Protein AF-A0A965LB65-F1 (afdb_monomer_lite)

Sequence (176 aa):
MSLENLSFEARDELAALAQQLAEHPETRKQFLKMTKQLKPELTIPELDIEEYTNKAVSSAEKRVQELESRLRERDAVEELERRRMSLMKKGLIQDESDIQNVEKLMLERGITNHETAAEYHQWMKQAAVPTSSSYNPSPMNKFDLSNYWKNPQTAARNEAFKALNDLRKPTKPIGL

Secondary structure (DSSP, 8-state):
--GGGS-HHHHHHHHHHHHHHHHSHHHHHHHHHHHHHH-TTS--HHHHHHHHHHHHHHHHHHHHHHHHHHHHHHHHHHHHHHHHHHHHHTTS-SSHHHHHHHHHHHHHHT---HHHHHHHHHHHHHHHS---------GGGGS-THHHHH-HHHHHHHHHHHHHHHHHS-------

Structure (mmCIF, N/CA/C/O backbone):
data_AF-A0A965LB65-F1
#
_entry.id   AF-A0A965LB65-F1
#
loop_
_atom_site.group_PDB
_atom_site.id
_atom_site.type_symbol
_atom_site.label_atom_id
_atom_site.label_alt_id
_atom_site.label_comp_id
_atom_site.label_asym_id
_atom_site.label_entity_id
_atom_site.label_seq_id
_atom_site.pdbx_PDB_ins_code
_atom_site.Cartn_x
_atom_site.Cartn_y
_atom_site.Cartn_z
_atom_site.occupancy
_atom_site.B_iso_or_equiv
_atom_site.auth_seq_id
_atom_site.auth_comp_id
_atom_site.auth_asym_id
_atom_site.auth_atom_id
_atom_site.pdbx_PDB_model_num
ATOM 1 N N . MET A 1 1 ? -44.557 -8.775 29.495 1.00 51.25 1 MET A N 1
ATOM 2 C CA . MET A 1 1 ? -44.616 -10.089 30.165 1.00 51.25 1 MET A CA 1
ATOM 3 C C . MET A 1 1 ? -44.619 -9.823 31.654 1.00 51.25 1 MET A C 1
ATOM 5 O O . MET A 1 1 ? -43.598 -9.405 32.185 1.00 51.25 1 MET A O 1
ATOM 9 N N . SER A 1 2 ? -45.782 -9.920 32.287 1.00 50.75 2 SER A N 1
ATOM 10 C CA . SER A 1 2 ? -45.924 -9.685 33.723 1.00 50.75 2 SER A CA 1
ATOM 11 C C . SER A 1 2 ? -45.235 -10.817 34.483 1.00 50.75 2 SER A C 1
ATOM 13 O O . SER A 1 2 ? -45.388 -11.980 34.117 1.00 50.75 2 SER A O 1
ATOM 15 N N . LEU A 1 3 ? -44.501 -10.499 35.550 1.00 63.19 3 LEU A N 1
ATOM 16 C CA . LEU A 1 3 ? -43.888 -11.505 36.432 1.00 63.19 3 LEU A CA 1
ATOM 17 C C . LEU A 1 3 ? -44.937 -12.318 37.217 1.00 63.19 3 LEU A C 1
ATOM 19 O O . LEU A 1 3 ? -44.577 -13.223 37.958 1.00 63.19 3 LEU A O 1
ATOM 23 N N . GLU A 1 4 ? -46.225 -12.016 37.036 1.00 67.50 4 GLU A N 1
ATOM 24 C CA . GLU A 1 4 ? -47.384 -12.516 37.785 1.00 67.50 4 GLU A CA 1
ATOM 25 C C . GLU A 1 4 ? -47.499 -14.045 37.858 1.00 67.50 4 GLU A C 1
ATOM 27 O O . GLU A 1 4 ? -47.973 -14.555 38.868 1.00 67.50 4 GLU A O 1
ATOM 32 N N . ASN A 1 5 ? -46.976 -14.773 36.867 1.00 71.25 5 ASN A N 1
ATOM 33 C CA . ASN A 1 5 ? -47.013 -16.240 36.829 1.00 71.25 5 ASN A CA 1
ATOM 34 C C . ASN A 1 5 ? -45.846 -16.933 37.567 1.00 71.25 5 ASN A C 1
ATOM 36 O O . ASN A 1 5 ? -45.837 -18.159 37.649 1.00 71.25 5 ASN A O 1
ATOM 40 N N . LEU A 1 6 ? -44.857 -16.189 38.084 1.00 68.56 6 LEU A N 1
ATOM 41 C CA . LEU A 1 6 ? -43.778 -16.739 38.918 1.00 68.56 6 LEU A CA 1
ATOM 42 C C . LEU A 1 6 ? -44.099 -16.597 40.410 1.00 68.56 6 LEU A C 1
ATOM 44 O O . LEU A 1 6 ? -44.662 -15.574 40.821 1.00 68.56 6 LEU A O 1
ATOM 48 N N . SER A 1 7 ? -43.683 -17.591 41.210 1.00 81.56 7 SER A N 1
ATOM 49 C CA . SER A 1 7 ? -43.711 -17.519 42.676 1.00 81.56 7 SER A CA 1
ATOM 50 C C . SER A 1 7 ? -42.893 -16.322 43.168 1.00 81.56 7 SER A C 1
ATOM 52 O O . SER A 1 7 ? -41.931 -15.910 42.519 1.00 81.56 7 SER A O 1
ATOM 54 N N . PHE A 1 8 ? -43.281 -15.746 44.308 1.00 79.00 8 PHE A N 1
ATOM 55 C CA . PHE A 1 8 ? -42.577 -14.597 44.890 1.00 79.00 8 PHE A CA 1
ATOM 56 C C . PHE A 1 8 ? -41.090 -14.900 45.126 1.00 79.00 8 PHE A C 1
ATOM 58 O O . PHE A 1 8 ? -40.242 -14.114 44.727 1.00 79.00 8 PHE A O 1
ATOM 65 N N . GLU A 1 9 ? -40.786 -16.101 45.617 1.00 80.69 9 GLU A N 1
ATOM 66 C CA . GLU A 1 9 ? -39.419 -16.592 45.816 1.00 80.69 9 GLU A CA 1
ATOM 67 C C . GLU A 1 9 ? -38.607 -16.631 44.509 1.00 80.69 9 GLU A C 1
ATOM 69 O O . GLU A 1 9 ? -37.489 -16.135 44.456 1.00 80.69 9 GLU A O 1
ATOM 74 N N . ALA A 1 10 ? -39.190 -17.107 43.401 1.00 81.44 10 ALA A N 1
ATOM 75 C CA . ALA A 1 10 ? -38.496 -17.133 42.112 1.00 81.44 10 ALA A CA 1
ATOM 76 C C . ALA A 1 10 ? -38.255 -15.730 41.526 1.00 81.44 10 ALA A C 1
ATOM 78 O O . ALA A 1 10 ? -37.316 -15.537 40.754 1.00 81.44 10 ALA A O 1
ATOM 79 N N . ARG A 1 11 ? -39.092 -14.740 41.867 1.00 82.50 11 ARG A N 1
ATOM 80 C CA . ARG A 1 11 ? -38.853 -13.340 41.475 1.00 82.50 11 ARG A CA 1
ATOM 81 C C . ARG A 1 11 ? -37.706 -12.733 42.266 1.00 82.50 11 ARG A C 1
ATOM 83 O O . ARG A 1 11 ? -36.893 -12.034 41.666 1.00 82.50 11 ARG A O 1
ATOM 90 N N . ASP A 1 12 ? -37.644 -13.012 43.563 1.00 84.75 12 ASP A N 1
ATOM 91 C CA . ASP A 1 12 ? -36.598 -12.497 44.443 1.00 84.75 12 ASP A CA 1
ATOM 92 C C . ASP A 1 12 ? -35.232 -13.101 44.089 1.00 84.75 12 ASP A C 1
ATOM 94 O O . ASP A 1 12 ? -34.255 -12.366 43.970 1.00 84.75 12 ASP A O 1
ATOM 98 N N . GLU A 1 13 ? -35.174 -14.399 43.775 1.00 85.44 13 GLU A N 1
ATOM 99 C CA . GLU A 1 13 ? -33.952 -15.058 43.285 1.00 85.44 13 GLU A CA 1
ATOM 100 C C . GLU A 1 13 ? -33.480 -14.491 41.935 1.00 85.44 13 GLU A C 1
ATOM 102 O O . GLU A 1 13 ? -32.291 -14.236 41.729 1.00 85.44 13 GLU A O 1
ATOM 107 N N . LEU A 1 14 ? -34.404 -14.219 41.005 1.00 84.06 14 LEU A N 1
ATOM 108 C CA . LEU A 1 14 ? -34.060 -13.576 39.732 1.00 84.06 14 LEU A CA 1
ATOM 109 C C . LEU A 1 14 ? -33.584 -12.132 39.919 1.00 84.06 14 LEU A C 1
ATOM 111 O O . LEU A 1 14 ? -32.677 -11.691 39.209 1.00 84.06 14 LEU A O 1
ATOM 115 N N . ALA A 1 15 ? -34.177 -11.394 40.859 1.00 86.25 15 ALA A N 1
ATOM 116 C CA . ALA A 1 15 ? -33.744 -10.044 41.198 1.00 86.25 15 ALA A CA 1
ATOM 117 C C . ALA A 1 15 ? -32.346 -10.052 41.836 1.00 86.25 15 ALA A C 1
ATOM 119 O O . ALA A 1 15 ? -31.492 -9.260 41.434 1.00 86.25 15 ALA A O 1
ATOM 120 N N . ALA A 1 16 ? -32.087 -10.989 42.751 1.00 89.25 16 ALA A N 1
ATOM 121 C CA . ALA A 1 16 ? -30.783 -11.179 43.377 1.00 89.25 16 ALA A CA 1
ATOM 122 C C . ALA A 1 16 ? -29.705 -11.542 42.343 1.00 89.25 16 ALA A C 1
ATOM 124 O O . ALA A 1 16 ? -28.632 -10.938 42.332 1.00 89.25 16 ALA A O 1
ATOM 125 N N . LEU A 1 17 ? -30.005 -12.455 41.413 1.00 87.81 17 LEU A N 1
ATOM 126 C CA . LEU A 1 17 ? -29.096 -12.806 40.321 1.00 87.81 17 LEU A CA 1
ATOM 127 C C . LEU A 1 17 ? -28.820 -11.611 39.399 1.00 87.81 17 LEU A C 1
ATOM 129 O O . LEU A 1 17 ? -27.672 -11.361 39.038 1.00 87.81 17 LEU A O 1
ATOM 133 N N . ALA A 1 18 ? -29.852 -10.852 39.020 1.00 87.25 18 ALA A N 1
ATOM 134 C CA . ALA A 1 18 ? -29.687 -9.663 38.186 1.00 87.25 18 ALA A CA 1
ATOM 135 C C . ALA A 1 18 ? -28.819 -8.597 38.874 1.00 87.25 18 ALA A C 1
ATOM 137 O O . ALA A 1 18 ? -27.991 -7.964 38.217 1.00 87.25 18 ALA A O 1
ATOM 138 N N . GLN A 1 19 ? -28.964 -8.435 40.191 1.00 87.75 19 GLN A N 1
ATOM 139 C CA . GLN A 1 19 ? -28.119 -7.548 40.983 1.00 87.75 19 GLN A CA 1
ATOM 140 C C . GLN A 1 19 ? -26.664 -8.037 41.017 1.00 87.75 19 GLN A C 1
ATOM 142 O O . GLN A 1 19 ? -25.758 -7.262 40.715 1.00 87.75 19 GLN A O 1
ATOM 147 N N . GLN A 1 20 ? -26.431 -9.329 41.266 1.00 88.50 20 GLN A N 1
ATOM 148 C CA . GLN A 1 20 ? -25.086 -9.918 41.228 1.00 88.50 20 GLN A CA 1
ATOM 149 C C . GLN A 1 20 ? -24.422 -9.763 39.851 1.00 88.50 20 GLN A C 1
ATOM 151 O O . GLN A 1 20 ? -23.243 -9.426 39.765 1.00 88.50 20 GLN A O 1
ATOM 156 N N . LEU A 1 21 ? -25.175 -9.949 38.762 1.00 88.50 21 LEU A N 1
ATOM 157 C CA . LEU A 1 21 ? -24.678 -9.755 37.396 1.00 88.50 21 LEU A CA 1
ATOM 158 C C . LEU A 1 21 ? -24.354 -8.289 37.078 1.00 88.50 21 LEU A C 1
ATOM 160 O O . LEU A 1 21 ? -23.459 -8.028 36.277 1.00 88.50 21 LEU A O 1
ATOM 164 N N . ALA A 1 22 ? -25.065 -7.337 37.682 1.00 86.88 22 ALA A N 1
ATOM 165 C CA . ALA A 1 22 ? -24.804 -5.911 37.511 1.00 86.88 22 ALA A CA 1
ATOM 166 C C . ALA A 1 22 ? -23.611 -5.417 38.352 1.00 86.88 22 ALA A C 1
ATOM 168 O O . ALA A 1 22 ? -22.908 -4.494 37.936 1.00 86.88 22 ALA A O 1
ATOM 169 N N . GLU A 1 23 ? -23.378 -6.015 39.520 1.00 88.12 23 GLU A N 1
ATOM 170 C CA . GLU A 1 23 ? -22.304 -5.633 40.445 1.00 88.12 23 GLU A CA 1
ATOM 171 C C . GLU A 1 23 ? -20.964 -6.305 40.112 1.00 88.12 23 GLU A C 1
ATOM 173 O O . GLU A 1 23 ? -19.906 -5.720 40.352 1.00 88.12 23 GLU A O 1
ATOM 178 N N . HIS A 1 24 ? -20.983 -7.501 39.517 1.00 91.00 24 HIS A N 1
ATOM 179 C CA . HIS A 1 24 ? -19.762 -8.236 39.208 1.00 91.00 24 HIS A CA 1
ATOM 180 C C . HIS A 1 24 ? -19.033 -7.644 37.978 1.00 91.00 24 HIS A C 1
ATOM 182 O O . HIS A 1 24 ? -19.630 -7.497 36.908 1.00 91.00 24 HIS A O 1
ATOM 188 N N . PRO A 1 25 ? -17.728 -7.323 38.074 1.00 84.81 25 PRO A N 1
ATOM 189 C CA . PRO A 1 25 ? -17.009 -6.553 37.051 1.00 84.81 25 PRO A CA 1
ATOM 190 C C . PRO A 1 25 ? -16.917 -7.252 35.686 1.00 84.81 25 PRO A C 1
ATOM 192 O O . PRO A 1 25 ? -16.930 -6.588 34.651 1.00 84.81 25 PRO A O 1
ATOM 195 N N . GLU A 1 26 ? -16.857 -8.583 35.665 1.00 89.25 26 GLU A N 1
ATOM 196 C CA . GLU A 1 26 ? -16.727 -9.362 34.424 1.00 89.25 26 GLU A CA 1
ATOM 197 C C . GLU A 1 26 ? -18.036 -9.455 33.628 1.00 89.25 26 GLU A C 1
ATOM 199 O O . GLU A 1 26 ? -18.030 -9.453 32.396 1.00 89.25 26 GLU A O 1
ATOM 204 N N . THR A 1 27 ? -19.175 -9.517 34.320 1.00 89.25 27 THR A N 1
ATOM 205 C CA . THR A 1 27 ? -20.492 -9.749 33.711 1.00 89.25 27 THR A CA 1
ATOM 206 C C . THR A 1 27 ? -21.282 -8.459 33.528 1.00 89.25 27 THR A C 1
ATOM 208 O O . THR A 1 27 ? -22.079 -8.380 32.590 1.00 89.25 27 THR A O 1
ATOM 211 N N . ARG A 1 28 ? -21.000 -7.409 34.316 1.00 87.81 28 ARG A N 1
ATOM 212 C CA . ARG A 1 28 ? -21.658 -6.093 34.244 1.00 87.81 28 ARG A CA 1
ATOM 213 C C . ARG A 1 28 ? -21.723 -5.546 32.826 1.00 87.81 28 ARG A C 1
ATOM 215 O O . ARG A 1 28 ? -22.788 -5.151 32.364 1.00 87.81 28 ARG A O 1
ATOM 222 N N . LYS A 1 29 ? -20.605 -5.552 32.097 1.00 87.81 29 LYS A N 1
ATOM 223 C CA . LYS A 1 29 ? -20.547 -5.005 30.733 1.00 87.81 29 LYS A CA 1
ATOM 224 C C . LYS A 1 29 ? -21.434 -5.776 29.754 1.00 87.81 29 LYS A C 1
ATOM 226 O O . LYS A 1 29 ? -22.090 -5.171 28.910 1.00 87.81 29 LYS A O 1
ATOM 231 N N . GLN A 1 30 ? -21.463 -7.104 29.853 1.00 87.19 30 GLN A N 1
ATOM 232 C CA . GLN A 1 30 ? -22.333 -7.934 29.016 1.00 87.19 30 GLN A CA 1
ATOM 233 C C . GLN A 1 30 ? -23.803 -7.765 29.404 1.00 87.19 30 GLN A C 1
ATOM 235 O O . GLN A 1 30 ? -24.647 -7.624 28.522 1.00 87.19 30 GLN A O 1
ATOM 240 N N . PHE A 1 31 ? -24.095 -7.691 30.702 1.00 89.00 31 PHE A N 1
ATOM 241 C CA . PHE A 1 31 ? -25.432 -7.420 31.213 1.00 89.00 31 PHE A CA 1
ATOM 242 C C . PHE A 1 31 ? -25.957 -6.069 30.710 1.00 89.00 31 PHE A C 1
ATOM 244 O O . PHE A 1 31 ? -27.032 -6.018 30.121 1.00 89.00 31 PHE A O 1
ATOM 251 N N . LEU A 1 32 ? -25.163 -4.997 30.819 1.00 87.19 32 LEU A N 1
ATOM 252 C CA . LEU A 1 32 ? -25.509 -3.668 30.300 1.00 87.19 32 LEU A CA 1
ATOM 253 C C . LEU A 1 32 ? -25.723 -3.666 28.774 1.00 87.19 32 LEU A C 1
ATOM 255 O O . LEU A 1 32 ? -26.600 -2.970 28.267 1.00 87.19 32 LEU A O 1
ATOM 259 N N . LYS A 1 33 ? -24.967 -4.473 28.017 1.00 87.69 33 LYS A N 1
ATOM 260 C CA . LYS A 1 33 ? -25.197 -4.626 26.570 1.00 87.69 33 LYS A CA 1
ATOM 261 C C . LYS A 1 33 ? -26.535 -5.300 26.282 1.00 87.69 33 LYS A C 1
ATOM 263 O O . LYS A 1 33 ? -27.279 -4.836 25.421 1.00 87.69 33 LYS A O 1
ATOM 268 N N . MET A 1 34 ? -26.858 -6.367 27.009 1.00 87.69 34 MET A N 1
ATOM 269 C CA . MET A 1 34 ? -28.139 -7.064 26.865 1.00 87.69 34 MET A CA 1
ATOM 270 C C . MET A 1 34 ? -29.318 -6.173 27.279 1.00 87.69 34 MET A C 1
ATOM 272 O O . MET A 1 34 ? -30.353 -6.176 26.610 1.00 87.69 34 MET A O 1
ATOM 276 N N . THR A 1 35 ? -29.171 -5.355 28.327 1.00 86.94 35 THR A N 1
ATOM 277 C CA . THR A 1 35 ? -30.223 -4.406 28.723 1.00 86.94 35 THR A CA 1
ATOM 278 C C . THR A 1 35 ? -30.425 -3.311 27.678 1.00 86.94 35 THR A C 1
ATOM 280 O O . THR A 1 35 ? -31.574 -3.001 27.369 1.00 86.94 35 THR A O 1
ATOM 283 N N . LYS A 1 36 ? -29.354 -2.788 27.064 1.00 86.31 36 LYS A N 1
ATOM 284 C CA . LYS A 1 36 ? -29.427 -1.834 25.942 1.00 86.31 36 LYS A CA 1
ATOM 285 C C . LYS A 1 36 ? -30.087 -2.435 24.697 1.00 86.31 36 LYS A C 1
ATOM 287 O O . LYS A 1 36 ? -30.876 -1.760 24.048 1.00 86.31 36 LYS A O 1
ATOM 292 N N . GLN A 1 37 ? -29.826 -3.706 24.382 1.00 86.69 37 GLN A N 1
ATOM 293 C CA . GLN A 1 37 ? -30.493 -4.413 23.277 1.00 86.69 37 GLN A CA 1
ATOM 294 C C . GLN A 1 37 ? -32.008 -4.539 23.496 1.00 86.69 37 GLN A C 1
ATOM 296 O O . GLN A 1 37 ? -32.782 -4.365 22.558 1.00 86.69 37 GLN A O 1
ATOM 301 N N . LEU A 1 38 ? -32.434 -4.823 24.732 1.00 86.19 38 LEU A N 1
ATOM 302 C CA . LEU A 1 38 ? -33.852 -4.929 25.095 1.00 86.19 38 LEU A CA 1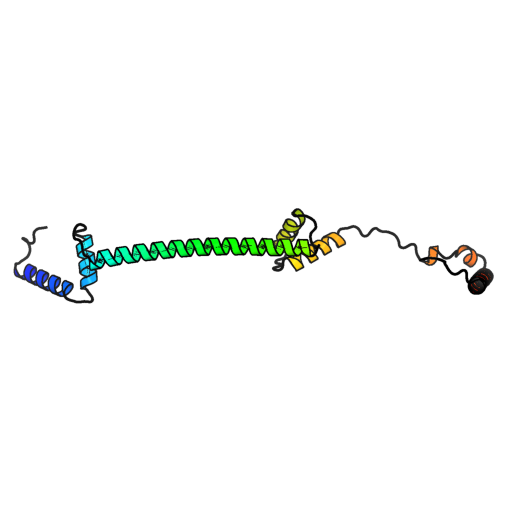
ATOM 303 C C . LEU A 1 38 ? -34.535 -3.561 25.250 1.00 86.19 38 LEU A C 1
ATOM 305 O O . LEU A 1 38 ? -35.735 -3.442 25.003 1.00 86.19 38 LEU A O 1
ATOM 309 N N . LYS A 1 39 ? -33.793 -2.535 25.680 1.00 84.50 39 LYS A N 1
ATOM 310 C CA . LYS A 1 39 ? -34.266 -1.156 25.860 1.00 84.50 39 LYS A CA 1
ATOM 311 C C . LYS A 1 39 ? -33.278 -0.164 25.228 1.00 84.50 39 LYS A C 1
ATOM 313 O O . LYS A 1 39 ? -32.467 0.425 25.947 1.00 84.50 39 LYS A O 1
ATOM 318 N N . PRO A 1 40 ? -33.375 0.076 23.908 1.00 81.69 40 PRO A N 1
ATOM 319 C CA . PRO A 1 40 ? -32.441 0.943 23.178 1.00 81.69 40 PRO A CA 1
ATOM 320 C C . PRO A 1 40 ? -32.411 2.393 23.678 1.00 81.69 40 PRO A C 1
ATOM 322 O O . PRO A 1 40 ? -31.364 3.042 23.647 1.00 81.69 40 PRO A O 1
ATOM 325 N N . GLU A 1 41 ? -33.545 2.872 24.195 1.00 82.12 41 GLU A N 1
ATOM 326 C CA . GLU A 1 41 ? -33.730 4.229 24.727 1.00 82.12 41 GLU A CA 1
ATOM 327 C C . GLU A 1 41 ? -32.920 4.505 26.005 1.00 82.12 41 GLU A C 1
ATOM 329 O O . GLU A 1 41 ? -32.711 5.658 26.375 1.00 82.12 41 GLU A O 1
ATOM 334 N N . LEU A 1 42 ? -32.454 3.462 26.703 1.00 84.31 42 LEU A N 1
ATOM 335 C CA . LEU A 1 42 ? -31.664 3.628 27.918 1.00 84.31 42 LEU A CA 1
ATOM 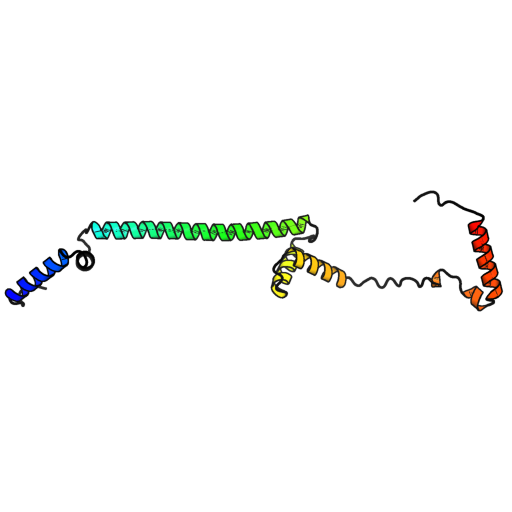336 C C . LEU A 1 42 ? -30.246 4.070 27.543 1.00 84.31 42 LEU A C 1
ATOM 338 O O . LEU A 1 42 ? -29.482 3.277 27.001 1.00 84.31 42 LEU A O 1
ATOM 342 N N . THR A 1 43 ? -29.860 5.312 27.815 1.00 79.69 43 THR A N 1
ATOM 343 C CA . THR A 1 43 ? -28.468 5.751 27.640 1.00 79.69 43 THR A CA 1
ATOM 344 C C . THR A 1 43 ? -27.585 5.094 28.698 1.00 79.69 43 THR A C 1
ATOM 346 O O . THR A 1 43 ? -27.846 5.188 29.898 1.00 79.69 43 THR A O 1
ATOM 349 N N . ILE A 1 44 ? -26.547 4.386 28.252 1.00 86.25 44 ILE A N 1
ATOM 350 C CA . ILE A 1 44 ? -25.568 3.737 29.129 1.00 86.25 44 ILE A CA 1
ATOM 351 C C . ILE A 1 44 ? -24.221 4.349 28.758 1.00 86.25 44 ILE A C 1
ATOM 353 O O . ILE A 1 44 ? -23.589 3.878 27.811 1.00 86.25 44 ILE A O 1
ATOM 357 N N . PRO A 1 45 ? -23.763 5.386 29.485 1.00 83.62 45 PRO A N 1
ATOM 358 C CA . PRO A 1 45 ? -22.581 6.152 29.103 1.00 83.62 45 PRO A CA 1
ATOM 359 C C . PRO A 1 45 ? -21.340 5.287 28.872 1.00 83.62 45 PRO A C 1
ATOM 361 O O . PRO A 1 45 ? -20.598 5.526 27.929 1.00 83.62 45 PRO A O 1
ATOM 364 N N . GLU A 1 46 ? -21.144 4.245 29.685 1.00 83.31 46 GLU A N 1
ATOM 365 C CA . GLU A 1 46 ? -20.016 3.314 29.552 1.00 83.31 46 GLU A CA 1
ATOM 366 C C . GLU A 1 46 ? -19.983 2.621 28.179 1.00 83.31 46 GLU A C 1
ATOM 368 O O . GLU A 1 46 ? -18.922 2.500 27.574 1.00 83.31 46 GLU A O 1
ATOM 373 N N . LEU A 1 47 ? -21.139 2.196 27.659 1.00 86.81 47 LEU A N 1
ATOM 374 C CA . LEU A 1 47 ? -21.228 1.514 26.367 1.00 86.81 47 LEU A CA 1
ATOM 375 C C . LEU A 1 47 ? -21.275 2.503 25.206 1.00 86.81 47 LEU A C 1
ATOM 377 O O . LEU A 1 47 ? -20.585 2.305 24.210 1.00 86.81 47 LEU A O 1
ATOM 381 N N . ASP A 1 48 ? -22.044 3.580 25.355 1.00 86.38 48 ASP A N 1
ATOM 382 C CA . ASP A 1 48 ? -22.231 4.584 24.309 1.00 86.38 48 ASP A CA 1
ATOM 383 C C . ASP A 1 48 ? -20.898 5.299 23.988 1.00 86.38 48 ASP A C 1
ATOM 385 O O . ASP A 1 48 ? -20.585 5.550 22.821 1.00 86.38 48 ASP A O 1
ATOM 389 N N . ILE A 1 49 ? -20.066 5.573 25.006 1.00 88.06 49 ILE A N 1
ATOM 390 C CA . ILE A 1 49 ? -18.725 6.148 24.818 1.00 88.06 49 ILE A CA 1
ATOM 391 C C . ILE A 1 49 ? -17.813 5.158 24.093 1.00 88.06 49 ILE A C 1
ATOM 393 O O . ILE A 1 49 ? -17.142 5.557 23.147 1.00 88.06 49 ILE A O 1
ATOM 397 N N . GLU A 1 50 ? -17.787 3.886 24.495 1.00 85.81 50 GLU A N 1
ATOM 398 C CA . GLU A 1 50 ? -16.970 2.869 23.823 1.00 85.81 50 GLU A CA 1
ATOM 399 C C . GLU A 1 50 ? -17.381 2.652 22.362 1.00 85.81 50 GLU A C 1
ATOM 401 O O . GLU A 1 50 ? -16.535 2.506 21.482 1.00 85.81 50 GLU A O 1
ATOM 406 N N . GLU A 1 51 ? -18.679 2.616 22.071 1.00 86.88 51 GLU A N 1
ATOM 407 C CA . GLU A 1 51 ? -19.169 2.480 20.701 1.00 86.88 51 GLU A CA 1
ATOM 408 C C . GLU A 1 51 ? -18.783 3.692 19.854 1.00 86.88 51 GLU A C 1
ATOM 410 O O . GLU A 1 51 ? -18.299 3.536 18.728 1.00 86.88 51 GLU A O 1
ATOM 415 N N . TYR A 1 52 ? -18.937 4.898 20.403 1.00 89.38 52 TYR A N 1
ATOM 416 C CA . TYR A 1 52 ? -18.535 6.122 19.726 1.00 89.38 52 TYR A CA 1
ATOM 417 C C . TYR A 1 52 ? -17.024 6.175 19.484 1.00 89.38 52 TYR A C 1
ATOM 419 O O . TYR A 1 52 ? -16.601 6.490 18.370 1.00 89.38 52 TYR A O 1
ATOM 427 N N . THR A 1 53 ? -16.203 5.836 20.482 1.00 91.88 53 THR A N 1
ATOM 428 C CA . THR A 1 53 ? -14.742 5.835 20.336 1.00 91.88 53 THR A CA 1
ATOM 429 C C . THR A 1 53 ? -14.297 4.788 19.327 1.00 91.88 53 THR A C 1
ATOM 431 O O . THR A 1 53 ? -13.557 5.130 18.410 1.00 91.88 53 THR A O 1
ATOM 434 N N . ASN A 1 54 ? -14.812 3.559 19.394 1.00 91.75 54 ASN A N 1
ATOM 435 C CA . ASN A 1 54 ? -14.501 2.513 18.415 1.00 91.75 54 ASN A CA 1
ATOM 436 C C . ASN A 1 54 ? -14.925 2.916 16.997 1.00 91.75 54 ASN A C 1
ATOM 438 O O . ASN A 1 54 ? -14.199 2.681 16.028 1.00 91.75 54 ASN A O 1
ATOM 442 N N . LYS A 1 55 ? -16.083 3.567 16.847 1.00 94.38 55 LYS A N 1
ATOM 443 C CA . LYS A 1 55 ? -16.544 4.082 15.553 1.00 94.38 55 LYS A CA 1
ATOM 444 C C . LYS A 1 55 ? -15.644 5.206 15.037 1.00 94.38 55 LYS A C 1
ATOM 446 O O . LYS A 1 55 ? -15.287 5.203 13.861 1.00 94.38 55 LYS A O 1
ATOM 451 N N . ALA A 1 56 ? -15.259 6.146 15.897 1.00 94.38 56 ALA A N 1
ATOM 452 C CA . ALA A 1 56 ? -14.359 7.236 15.540 1.00 94.38 56 ALA A CA 1
ATOM 453 C C . ALA A 1 56 ? -12.974 6.702 15.140 1.00 94.38 56 ALA A C 1
ATOM 455 O O . ALA A 1 56 ? -12.493 7.034 14.055 1.00 94.38 56 ALA A O 1
ATOM 456 N N . VAL A 1 57 ? -12.389 5.815 15.950 1.00 96.44 57 VAL A N 1
ATOM 457 C CA . VAL A 1 57 ? -11.087 5.176 15.701 1.00 96.44 57 VAL A CA 1
ATOM 458 C C . VAL A 1 57 ? -11.120 4.366 14.409 1.00 96.44 57 VAL A C 1
ATOM 460 O O . VAL A 1 57 ? -10.339 4.650 13.508 1.00 96.44 57 VAL A O 1
ATOM 463 N N . SER A 1 58 ? -12.087 3.461 14.236 1.00 95.44 58 SER A N 1
ATOM 464 C CA . SER A 1 58 ? -12.196 2.667 13.002 1.00 95.44 58 SER A CA 1
ATOM 465 C C . SER A 1 58 ? -12.425 3.526 11.753 1.00 95.44 58 SER A C 1
ATOM 467 O O . SER A 1 58 ? -11.947 3.194 10.670 1.00 95.44 58 SER A O 1
ATOM 469 N N . SER A 1 59 ? -13.137 4.654 11.869 1.00 95.62 59 SER A N 1
ATOM 470 C CA . SER A 1 59 ? -13.296 5.594 10.754 1.00 95.62 59 SER A CA 1
ATOM 471 C C . SER A 1 59 ? -11.995 6.328 10.414 1.00 95.62 59 SER A C 1
ATOM 473 O O . SER A 1 59 ? -11.720 6.565 9.238 1.00 95.62 59 SER A O 1
ATOM 475 N N . ALA A 1 60 ? -11.186 6.657 11.424 1.00 95.81 60 ALA A N 1
ATOM 476 C CA . ALA A 1 60 ? -9.879 7.271 11.241 1.00 95.81 60 ALA A CA 1
ATOM 477 C C . ALA A 1 60 ? -8.889 6.276 10.619 1.00 95.81 60 ALA A C 1
ATOM 479 O O . ALA A 1 60 ? -8.255 6.609 9.623 1.00 95.81 60 ALA A O 1
ATOM 480 N N . GLU A 1 61 ? -8.831 5.044 11.126 1.00 96.19 61 GLU A N 1
ATOM 481 C CA . GLU A 1 61 ? -7.995 3.964 10.585 1.00 96.19 61 GLU A CA 1
ATOM 482 C C . GLU A 1 61 ? -8.318 3.676 9.118 1.00 96.19 61 GLU A C 1
ATOM 484 O O . GLU A 1 61 ? -7.411 3.605 8.294 1.00 96.19 61 GLU A O 1
ATOM 489 N N . LYS A 1 62 ? -9.606 3.609 8.752 1.00 96.75 62 LYS A N 1
ATOM 490 C CA . LYS A 1 62 ? -10.021 3.445 7.349 1.00 96.75 62 LYS A CA 1
ATOM 491 C C . LYS A 1 62 ? -9.512 4.570 6.452 1.00 96.75 62 LYS A C 1
ATOM 493 O O . LYS A 1 62 ? -9.049 4.302 5.349 1.00 96.75 62 LYS A O 1
ATOM 498 N N . ARG A 1 63 ? -9.578 5.822 6.918 1.00 96.25 63 ARG A N 1
ATOM 499 C CA . ARG A 1 63 ? -9.056 6.974 6.165 1.00 96.25 63 ARG A CA 1
ATOM 500 C C . A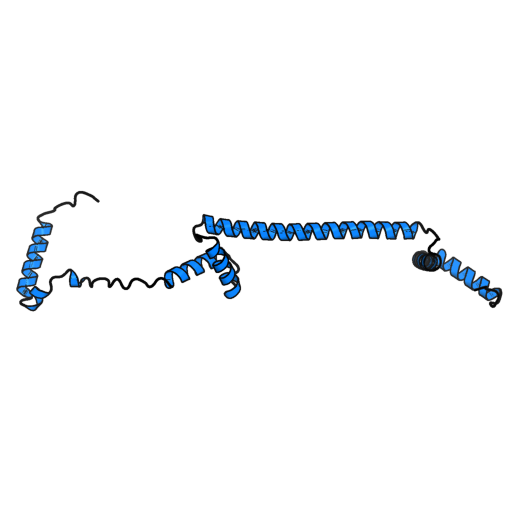RG A 1 63 ? -7.541 6.913 6.024 1.00 96.25 63 ARG A C 1
ATOM 502 O O . ARG A 1 63 ? -7.035 7.195 4.946 1.00 96.25 63 ARG A O 1
ATOM 509 N N . VAL A 1 64 ? -6.826 6.540 7.085 1.00 97.19 64 VAL A N 1
ATOM 510 C CA . VAL A 1 64 ? -5.368 6.364 7.041 1.00 97.19 64 VAL A CA 1
ATOM 511 C C . VAL A 1 64 ? -5.003 5.264 6.050 1.00 97.19 64 VAL A C 1
ATOM 513 O O . VAL A 1 64 ? -4.203 5.508 5.157 1.00 97.19 64 VAL A O 1
ATOM 516 N N . GLN A 1 65 ? -5.662 4.108 6.118 1.00 96.69 65 GLN A N 1
ATOM 517 C CA . GLN A 1 65 ? -5.430 2.997 5.197 1.00 96.69 65 GLN A CA 1
ATOM 518 C C . GLN A 1 65 ? -5.707 3.384 3.735 1.00 96.69 65 GLN A C 1
ATOM 520 O O . GLN A 1 65 ? -4.943 3.022 2.839 1.00 96.69 65 GLN A O 1
ATOM 525 N N . GLU A 1 66 ? -6.781 4.136 3.480 1.00 96.69 66 GLU A N 1
ATOM 526 C CA . GLU A 1 66 ? -7.093 4.649 2.147 1.00 96.69 66 GLU A CA 1
ATOM 527 C C . GLU A 1 66 ? -6.015 5.629 1.660 1.00 96.69 66 GLU A C 1
ATOM 529 O O . GLU A 1 66 ? -5.526 5.503 0.537 1.00 96.69 66 GLU A O 1
ATOM 534 N N . LEU A 1 67 ? -5.582 6.565 2.506 1.00 96.44 67 LEU A N 1
ATOM 535 C CA . LEU A 1 67 ? -4.511 7.504 2.169 1.00 96.44 67 LEU A CA 1
ATOM 536 C C . LEU A 1 67 ? -3.183 6.785 1.906 1.00 96.44 67 LEU A C 1
ATOM 538 O O . LEU A 1 67 ? -2.527 7.076 0.911 1.00 96.44 67 LEU A O 1
ATOM 542 N N . GLU A 1 68 ? -2.817 5.809 2.732 1.00 95.94 68 GLU A N 1
ATOM 543 C CA . GLU A 1 68 ? -1.628 4.977 2.538 1.00 95.94 68 GLU A CA 1
ATOM 544 C C . GLU A 1 68 ? -1.704 4.141 1.257 1.00 95.94 68 GLU A C 1
ATOM 546 O O . GLU A 1 68 ? -0.686 3.915 0.607 1.00 95.94 68 GLU A O 1
ATOM 551 N N . SER A 1 69 ? -2.890 3.658 0.870 1.00 95.69 69 SER A N 1
ATOM 552 C CA . SER A 1 69 ? -3.063 2.953 -0.406 1.00 95.69 69 SER A CA 1
ATOM 553 C C . SER A 1 69 ? -2.838 3.884 -1.598 1.00 95.69 69 SER A C 1
ATOM 555 O O . SER A 1 69 ? -2.042 3.562 -2.476 1.00 95.69 69 SER A O 1
ATOM 557 N N . ARG A 1 70 ? -3.425 5.087 -1.568 1.00 95.44 70 ARG A N 1
ATOM 558 C CA . ARG A 1 70 ? -3.252 6.098 -2.618 1.00 95.44 70 ARG A CA 1
ATOM 559 C C . ARG A 1 70 ? -1.813 6.597 -2.708 1.00 95.44 70 ARG A C 1
ATOM 561 O O . ARG A 1 70 ? -1.323 6.833 -3.806 1.00 95.44 70 ARG A O 1
ATOM 568 N N . LEU A 1 71 ? -1.133 6.762 -1.572 1.00 95.62 71 LEU A N 1
ATOM 569 C CA . LEU A 1 71 ? 0.285 7.129 -1.542 1.00 95.62 71 LEU A CA 1
ATOM 570 C C . LEU A 1 71 ? 1.145 6.034 -2.169 1.00 95.62 71 LEU A C 1
ATOM 572 O O . LEU A 1 71 ? 1.934 6.332 -3.054 1.00 95.62 71 LEU A O 1
ATOM 576 N N . ARG A 1 72 ? 0.921 4.765 -1.809 1.00 94.62 72 ARG A N 1
ATOM 577 C CA . ARG A 1 72 ? 1.636 3.637 -2.425 1.00 94.62 72 ARG A CA 1
ATOM 578 C C . ARG A 1 72 ? 1.408 3.542 -3.933 1.00 94.62 72 ARG A C 1
ATOM 580 O O . ARG A 1 72 ? 2.352 3.268 -4.666 1.00 94.62 72 ARG A O 1
ATOM 587 N N . GLU A 1 73 ? 0.181 3.766 -4.398 1.00 94.19 73 GLU A N 1
ATOM 588 C CA . GLU A 1 73 ? -0.126 3.813 -5.833 1.00 94.19 73 GLU A CA 1
ATOM 589 C C . GLU A 1 73 ? 0.625 4.950 -6.531 1.00 94.19 73 GLU A C 1
ATOM 591 O O . GLU A 1 73 ? 1.229 4.734 -7.581 1.00 94.19 73 GLU A O 1
ATOM 596 N N . ARG A 1 74 ? 0.641 6.146 -5.931 1.00 95.56 74 ARG A N 1
ATOM 597 C CA . ARG A 1 74 ? 1.388 7.290 -6.462 1.00 95.56 74 ARG A CA 1
ATOM 598 C C . ARG A 1 74 ? 2.890 7.042 -6.497 1.00 95.56 74 ARG A C 1
ATOM 600 O O . ARG A 1 74 ? 3.489 7.261 -7.542 1.00 95.56 74 ARG A O 1
ATOM 607 N N . ASP A 1 75 ? 3.472 6.548 -5.410 1.00 94.56 75 ASP A N 1
ATOM 608 C CA . ASP A 1 75 ? 4.904 6.253 -5.328 1.00 94.56 75 ASP A CA 1
ATOM 609 C C . ASP A 1 75 ? 5.310 5.208 -6.377 1.00 94.56 75 ASP A C 1
ATOM 611 O O . ASP A 1 75 ? 6.344 5.348 -7.029 1.00 94.56 75 ASP A O 1
ATOM 615 N N . ALA A 1 76 ? 4.470 4.191 -6.605 1.00 92.75 76 ALA A N 1
ATOM 616 C CA . ALA A 1 76 ? 4.701 3.191 -7.644 1.00 92.75 76 ALA A CA 1
ATOM 617 C C . ALA A 1 76 ? 4.675 3.802 -9.056 1.00 92.75 76 ALA A C 1
ATOM 619 O O . ALA A 1 76 ? 5.527 3.472 -9.883 1.00 92.75 76 ALA A O 1
ATOM 620 N N . VAL A 1 77 ? 3.729 4.704 -9.339 1.00 92.25 77 VAL A N 1
ATOM 621 C CA . VAL A 1 77 ? 3.658 5.414 -10.628 1.00 92.25 77 VAL A CA 1
ATOM 622 C C . VAL A 1 77 ? 4.861 6.338 -10.810 1.00 92.25 77 VAL A C 1
ATOM 624 O O . VAL A 1 77 ? 5.511 6.288 -11.853 1.00 92.25 77 VAL A O 1
ATOM 627 N N . GLU A 1 78 ? 5.208 7.127 -9.794 1.00 93.81 78 GLU A N 1
ATOM 628 C CA . GLU A 1 78 ? 6.350 8.046 -9.832 1.00 93.81 78 GLU A CA 1
ATOM 629 C C . GLU A 1 78 ? 7.678 7.283 -9.996 1.00 93.81 78 GLU A C 1
ATOM 631 O O . GLU A 1 78 ? 8.558 7.706 -10.752 1.00 93.81 78 GLU A O 1
ATOM 636 N N . GLU A 1 79 ? 7.830 6.116 -9.362 1.00 91.19 79 GLU A N 1
ATOM 637 C CA . GLU A 1 79 ? 9.001 5.260 -9.555 1.00 91.19 79 GLU A CA 1
ATOM 638 C C . GLU A 1 79 ? 9.067 4.679 -10.978 1.00 91.19 79 GLU A C 1
ATOM 640 O O . GLU A 1 79 ? 10.145 4.668 -11.585 1.00 91.19 79 GLU A O 1
ATOM 645 N N . LEU A 1 80 ? 7.937 4.233 -11.539 1.00 87.94 80 LEU A N 1
ATOM 646 C CA . LEU A 1 80 ? 7.869 3.774 -12.929 1.00 87.94 80 LEU A CA 1
ATOM 647 C C . LEU A 1 80 ? 8.229 4.897 -13.906 1.00 87.94 80 LEU A C 1
ATOM 649 O O . LEU A 1 80 ? 9.070 4.698 -14.783 1.00 87.94 80 LEU A O 1
ATOM 653 N N . GLU A 1 81 ? 7.670 6.093 -13.731 1.00 89.19 81 GLU A N 1
ATOM 654 C CA . GLU A 1 81 ? 8.003 7.263 -14.548 1.00 89.19 81 GLU A CA 1
ATOM 655 C C . GLU A 1 81 ? 9.479 7.640 -14.427 1.00 89.19 81 GLU A C 1
ATOM 657 O O . GLU A 1 81 ? 10.144 7.897 -15.433 1.00 89.19 81 GLU A O 1
ATOM 662 N N . ARG A 1 82 ? 10.043 7.600 -13.216 1.00 91.69 82 ARG A N 1
ATOM 663 C CA . ARG A 1 82 ? 11.471 7.849 -12.998 1.00 91.69 82 ARG A CA 1
ATOM 664 C C . ARG A 1 82 ? 12.343 6.853 -13.757 1.00 91.69 82 ARG A C 1
ATOM 666 O O . ARG A 1 82 ? 13.352 7.260 -14.338 1.00 91.69 82 ARG A O 1
ATOM 673 N N . ARG A 1 83 ? 11.965 5.572 -13.775 1.00 88.44 83 ARG A N 1
ATOM 674 C CA . ARG A 1 83 ? 12.660 4.530 -14.548 1.00 88.44 83 ARG A CA 1
ATOM 675 C C . ARG A 1 83 ? 12.502 4.757 -16.053 1.00 88.44 83 ARG A C 1
ATOM 677 O O . ARG A 1 83 ? 13.483 4.680 -16.781 1.00 88.44 83 ARG A O 1
ATOM 684 N N . ARG A 1 84 ? 11.314 5.128 -16.534 1.00 88.00 84 ARG A N 1
ATOM 685 C CA . ARG A 1 84 ? 11.096 5.499 -17.947 1.00 88.00 84 ARG A CA 1
ATOM 686 C C . ARG A 1 84 ? 11.981 6.677 -18.364 1.00 88.00 84 ARG A C 1
ATOM 688 O O . ARG A 1 84 ? 12.700 6.594 -19.359 1.00 88.00 84 ARG A O 1
ATOM 695 N N . MET A 1 85 ? 12.019 7.734 -17.552 1.00 86.94 85 MET A N 1
ATOM 696 C CA . MET A 1 85 ? 12.889 8.891 -17.779 1.00 86.94 85 MET A CA 1
ATOM 697 C C . MET A 1 85 ? 14.377 8.525 -17.733 1.00 86.94 85 MET A C 1
ATOM 699 O O . MET A 1 85 ? 15.161 9.079 -18.505 1.00 86.94 85 MET A O 1
ATOM 703 N N . SER A 1 86 ? 14.799 7.598 -16.862 1.00 88.62 86 SER A N 1
ATOM 704 C CA . SER A 1 86 ? 16.202 7.171 -16.815 1.00 88.62 86 SER A CA 1
ATOM 705 C C . SER A 1 86 ? 16.619 6.423 -18.082 1.00 88.62 86 SER A C 1
ATOM 707 O O . SER A 1 86 ? 17.740 6.625 -18.546 1.00 88.62 86 SER A O 1
ATOM 709 N N . LEU A 1 87 ? 15.725 5.633 -18.685 1.00 85.69 87 LEU A N 1
ATOM 710 C CA . LEU A 1 87 ? 15.970 4.965 -19.970 1.00 85.69 87 LEU A CA 1
ATOM 711 C C . LEU A 1 87 ? 16.096 5.965 -21.121 1.00 85.69 87 LEU A C 1
ATOM 713 O O . LEU A 1 87 ? 17.029 5.859 -21.919 1.00 85.69 87 LEU A O 1
ATOM 717 N N . MET A 1 88 ? 15.210 6.967 -21.164 1.00 84.50 88 MET A N 1
ATOM 718 C CA . MET A 1 88 ? 15.293 8.056 -22.143 1.00 84.50 88 MET A CA 1
ATOM 719 C C . MET A 1 88 ? 16.591 8.849 -21.985 1.00 84.50 88 MET A C 1
ATOM 721 O O . MET A 1 88 ? 17.301 9.084 -22.959 1.00 84.50 88 MET A O 1
ATOM 725 N N . LYS A 1 89 ? 16.961 9.206 -20.746 1.00 86.06 89 LYS A N 1
ATOM 726 C CA . LYS A 1 89 ? 18.212 9.923 -20.457 1.00 86.06 89 LYS A CA 1
ATOM 727 C C . LYS A 1 89 ? 19.450 9.124 -20.871 1.00 86.06 89 LYS A C 1
ATOM 729 O O . LYS A 1 89 ? 20.436 9.713 -21.304 1.00 86.06 89 LYS A O 1
ATOM 734 N N . LYS A 1 90 ? 19.411 7.797 -20.726 1.00 85.19 90 LYS A N 1
ATOM 735 C CA . LYS A 1 90 ? 20.482 6.891 -21.166 1.00 85.19 90 LYS A CA 1
ATOM 736 C C . LYS A 1 90 ? 20.515 6.688 -22.686 1.00 85.19 90 LYS A C 1
ATOM 738 O O . LYS A 1 90 ? 21.474 6.106 -23.180 1.00 85.19 90 LYS A O 1
ATOM 743 N N . GLY A 1 91 ? 19.507 7.156 -23.425 1.00 82.06 91 GLY A N 1
ATOM 744 C CA . GLY A 1 91 ? 19.423 7.002 -24.879 1.00 82.06 91 GLY A CA 1
ATOM 745 C C . GLY A 1 91 ? 19.151 5.566 -25.341 1.00 82.06 91 GLY A C 1
ATOM 746 O O . GLY A 1 91 ? 19.334 5.264 -26.516 1.00 82.06 91 GLY A O 1
ATOM 747 N N . LEU A 1 92 ? 18.718 4.685 -24.430 1.00 78.75 92 LEU A N 1
ATOM 748 C CA . LEU A 1 92 ? 18.340 3.295 -24.732 1.00 78.75 92 LEU A CA 1
ATOM 749 C C . LEU A 1 92 ? 16.996 3.217 -25.474 1.00 78.75 92 LEU A C 1
ATOM 751 O O . LEU A 1 92 ? 16.682 2.210 -26.104 1.00 78.75 92 LEU A O 1
ATOM 755 N N . ILE A 1 93 ? 16.195 4.279 -25.374 1.00 80.06 93 ILE A N 1
ATOM 756 C CA . ILE A 1 93 ? 14.845 4.377 -25.916 1.00 80.06 93 ILE A CA 1
ATOM 757 C C . ILE A 1 93 ? 14.710 5.719 -26.637 1.00 80.06 93 ILE A C 1
ATOM 759 O O . ILE A 1 93 ? 15.121 6.743 -26.091 1.00 80.06 93 ILE A O 1
ATOM 763 N N . GLN A 1 94 ? 14.156 5.704 -27.853 1.00 74.50 94 GLN A N 1
ATOM 764 C CA . GLN A 1 94 ? 13.977 6.911 -28.669 1.00 74.50 94 GLN A CA 1
ATOM 765 C C . GLN A 1 94 ? 12.556 7.478 -28.582 1.00 74.50 94 GLN A C 1
ATOM 767 O O . GLN A 1 94 ? 12.409 8.693 -28.498 1.00 74.50 94 GLN A O 1
ATOM 772 N N . ASP A 1 95 ? 11.543 6.609 -28.506 1.00 79.69 95 ASP A N 1
ATOM 773 C CA . ASP A 1 95 ? 10.128 6.989 -28.507 1.00 79.69 95 ASP A CA 1
ATOM 774 C C . ASP A 1 95 ? 9.341 6.326 -27.366 1.00 79.69 95 ASP A C 1
ATOM 776 O O . ASP A 1 95 ? 9.709 5.274 -26.842 1.00 79.69 95 ASP A O 1
ATOM 780 N N . GLU A 1 96 ? 8.191 6.900 -27.013 1.00 76.69 96 GLU A N 1
ATOM 781 C CA . GLU A 1 96 ? 7.280 6.344 -26.001 1.00 76.69 96 GLU A CA 1
ATOM 782 C C . GLU A 1 96 ? 6.696 4.975 -26.409 1.00 76.69 96 GLU A C 1
ATOM 784 O O . GLU A 1 96 ? 6.424 4.120 -25.565 1.00 76.69 96 GLU A O 1
ATOM 789 N N . SER A 1 97 ? 6.588 4.715 -27.716 1.00 79.75 97 SER A N 1
ATOM 790 C CA . SER A 1 97 ? 6.186 3.415 -28.269 1.00 79.75 97 SER A CA 1
ATOM 791 C C . SER A 1 97 ? 7.194 2.302 -27.956 1.00 79.75 97 SER 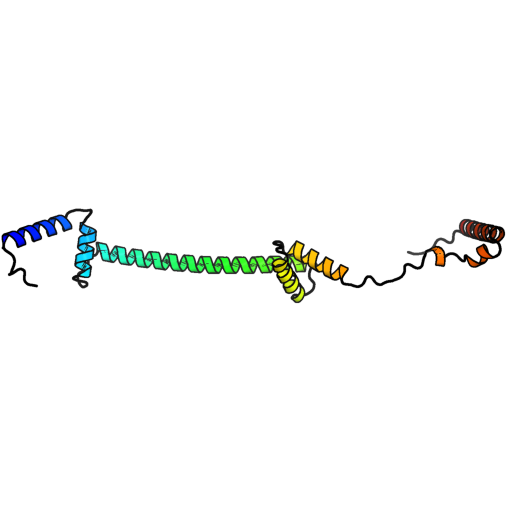A C 1
ATOM 793 O O . SER A 1 97 ? 6.814 1.150 -27.741 1.00 79.75 97 SER A O 1
ATOM 795 N N . ASP A 1 98 ? 8.480 2.638 -27.862 1.00 82.06 98 ASP A N 1
ATOM 796 C CA . ASP A 1 98 ? 9.527 1.690 -27.500 1.00 82.06 98 ASP A CA 1
ATOM 797 C C . ASP A 1 98 ? 9.463 1.316 -26.015 1.00 82.06 98 ASP A C 1
ATOM 799 O O . ASP A 1 98 ? 9.734 0.165 -25.682 1.00 82.06 98 ASP A O 1
ATOM 803 N N . ILE A 1 99 ? 9.026 2.224 -25.134 1.00 85.12 99 ILE A N 1
ATOM 804 C CA . ILE A 1 99 ? 8.808 1.929 -23.706 1.00 85.12 99 ILE A CA 1
ATOM 805 C C . ILE A 1 99 ? 7.767 0.817 -23.542 1.00 85.12 99 ILE A C 1
ATOM 807 O O . ILE A 1 99 ? 8.009 -0.146 -22.817 1.00 85.12 99 ILE A O 1
ATOM 811 N N . GLN A 1 100 ? 6.643 0.904 -24.260 1.00 86.19 100 GLN A N 1
ATOM 812 C CA . GLN A 1 100 ? 5.589 -0.117 -24.205 1.00 86.19 100 GLN A CA 1
ATOM 813 C C . GLN A 1 100 ? 6.089 -1.485 -24.689 1.00 86.19 100 GLN A C 1
ATOM 815 O O . GLN A 1 100 ? 5.751 -2.515 -24.106 1.00 86.19 100 GLN A O 1
ATOM 820 N N . ASN A 1 101 ? 6.933 -1.505 -25.726 1.00 85.50 101 ASN A N 1
ATOM 821 C CA . ASN A 1 101 ? 7.545 -2.739 -26.219 1.00 85.50 101 ASN A CA 1
ATOM 822 C C . ASN A 1 101 ? 8.540 -3.329 -25.209 1.00 85.50 101 ASN A C 1
ATOM 824 O O . ASN A 1 101 ? 8.551 -4.545 -25.014 1.00 85.50 101 ASN A O 1
ATOM 828 N N . VAL A 1 102 ? 9.332 -2.490 -24.530 1.00 86.31 102 VAL A N 1
ATOM 829 C CA . VAL A 1 102 ? 10.227 -2.929 -23.448 1.00 86.31 102 VAL A CA 1
ATOM 830 C C . VAL A 1 102 ? 9.428 -3.489 -22.269 1.00 86.31 102 VAL A C 1
ATOM 832 O O . VAL A 1 102 ? 9.758 -4.562 -21.775 1.00 86.31 102 VAL A O 1
ATOM 835 N N . GLU A 1 103 ? 8.352 -2.829 -21.840 1.00 86.31 103 GLU A N 1
ATOM 836 C CA . GLU A 1 103 ? 7.505 -3.304 -20.735 1.00 86.31 103 GLU A CA 1
ATOM 837 C C . GLU A 1 103 ? 6.789 -4.618 -21.078 1.00 86.31 103 GLU A C 1
ATOM 839 O O . GLU A 1 103 ? 6.738 -5.542 -20.264 1.00 86.31 103 GLU A O 1
ATOM 844 N N . LYS A 1 104 ? 6.307 -4.759 -22.317 1.00 90.62 104 LYS A N 1
ATOM 845 C CA . LYS A 1 104 ? 5.756 -6.025 -22.809 1.00 90.62 104 LYS A CA 1
ATOM 846 C C . LYS A 1 104 ? 6.803 -7.140 -22.768 1.00 90.62 104 LYS A C 1
ATOM 848 O O . LYS A 1 104 ? 6.524 -8.238 -22.291 1.00 90.62 104 LYS A O 1
ATOM 853 N N . LEU A 1 105 ? 8.022 -6.841 -23.204 1.00 87.81 105 LEU A N 1
ATOM 854 C CA . LEU A 1 105 ? 9.144 -7.772 -23.179 1.00 87.81 105 LEU A CA 1
ATOM 855 C C . LEU A 1 105 ? 9.556 -8.158 -21.752 1.00 87.81 105 LEU A C 1
ATOM 857 O O . LEU A 1 105 ? 9.906 -9.314 -21.513 1.00 87.81 105 LEU A O 1
ATOM 861 N N . MET A 1 106 ? 9.475 -7.224 -20.799 1.00 88.25 106 MET A N 1
ATOM 862 C CA . MET A 1 106 ? 9.690 -7.495 -19.376 1.00 88.25 106 MET A CA 1
ATOM 863 C C . MET A 1 106 ? 8.696 -8.522 -18.840 1.00 88.25 106 MET A C 1
ATOM 865 O O . MET A 1 106 ? 9.110 -9.459 -18.159 1.00 88.25 106 MET A O 1
ATOM 869 N N . LEU A 1 107 ? 7.410 -8.386 -19.181 1.00 89.38 107 LEU A N 1
ATOM 870 C CA . LEU A 1 107 ? 6.370 -9.330 -18.768 1.00 89.38 107 LEU A CA 1
ATOM 871 C C . LEU A 1 107 ? 6.535 -10.698 -19.443 1.00 89.38 107 LEU A C 1
ATOM 873 O O . LEU A 1 107 ? 6.466 -11.723 -18.771 1.00 89.38 107 LEU A O 1
ATOM 877 N N . GLU A 1 108 ? 6.797 -10.727 -20.751 1.00 88.81 108 GLU A N 1
ATOM 878 C CA . GLU A 1 108 ? 6.936 -11.973 -21.519 1.00 88.81 108 GLU A CA 1
ATOM 879 C C . GLU A 1 108 ? 8.177 -12.785 -21.130 1.00 88.81 108 GLU A C 1
ATOM 881 O O . GLU A 1 108 ? 8.139 -14.016 -21.109 1.00 88.81 108 GLU A O 1
ATOM 886 N N . ARG A 1 109 ? 9.296 -12.112 -20.836 1.00 84.94 109 ARG A N 1
ATOM 887 C CA . ARG A 1 109 ? 10.574 -12.758 -20.492 1.00 84.94 109 ARG A CA 1
ATOM 888 C C . ARG A 1 109 ? 10.846 -12.814 -18.991 1.00 84.94 109 ARG A C 1
ATOM 890 O O . ARG A 1 109 ? 11.862 -13.379 -18.596 1.00 84.94 109 ARG A O 1
ATOM 897 N N . GLY A 1 110 ? 9.969 -12.244 -18.166 1.00 86.44 110 GLY A N 1
ATOM 898 C CA . GLY A 1 110 ? 10.144 -12.176 -16.714 1.00 86.44 110 GLY A CA 1
ATOM 899 C C . GLY A 1 110 ? 11.343 -11.326 -16.281 1.00 86.44 110 GLY A C 1
ATOM 900 O O . GLY A 1 110 ? 11.957 -11.608 -15.253 1.00 86.44 110 GLY A O 1
ATOM 901 N N . ILE A 1 111 ? 11.715 -10.308 -17.064 1.00 86.94 111 ILE A N 1
ATOM 902 C CA . ILE A 1 111 ? 12.827 -9.412 -16.726 1.00 86.94 111 ILE A CA 1
ATOM 903 C C . ILE A 1 111 ? 12.311 -8.366 -15.738 1.00 86.94 111 ILE A C 1
ATOM 905 O O . ILE A 1 111 ? 11.415 -7.590 -16.051 1.00 86.94 111 ILE A O 1
ATOM 909 N N . THR A 1 112 ? 12.894 -8.320 -14.543 1.00 84.06 112 THR A N 1
ATOM 910 C CA . THR A 1 112 ? 12.476 -7.396 -13.475 1.00 84.06 112 THR A CA 1
ATOM 911 C C . THR A 1 112 ? 13.081 -5.996 -13.612 1.00 84.06 112 THR A C 1
ATOM 913 O O . THR A 1 112 ? 12.545 -5.030 -13.066 1.00 84.06 112 THR A O 1
ATOM 916 N N . ASN A 1 113 ? 14.185 -5.861 -14.354 1.00 86.19 113 ASN A N 1
ATOM 917 C CA . ASN A 1 113 ? 14.896 -4.601 -14.555 1.00 86.19 113 ASN A CA 1
ATOM 918 C C . ASN A 1 113 ? 14.552 -3.959 -15.911 1.00 86.19 113 ASN A C 1
ATOM 920 O O . ASN A 1 113 ? 14.717 -4.581 -16.960 1.00 86.19 113 ASN A O 1
ATOM 924 N N . HIS A 1 114 ? 14.141 -2.688 -15.884 1.00 84.12 114 HIS A N 1
ATOM 925 C CA . HIS A 1 114 ? 13.776 -1.927 -17.081 1.00 84.12 114 HIS A CA 1
ATOM 926 C C . HIS A 1 114 ? 14.979 -1.659 -17.996 1.00 84.12 114 HIS A C 1
ATOM 928 O O . HIS A 1 114 ? 14.834 -1.613 -19.214 1.00 84.12 114 HIS A O 1
ATOM 934 N N . GLU A 1 115 ? 16.180 -1.520 -17.429 1.00 85.69 115 GLU A N 1
ATOM 935 C CA . GLU A 1 115 ? 17.397 -1.242 -18.202 1.00 85.69 115 GLU A CA 1
ATOM 936 C C . GLU A 1 115 ? 17.834 -2.460 -19.010 1.00 85.69 115 GLU A C 1
ATOM 938 O O . GLU A 1 115 ? 18.014 -2.370 -20.220 1.00 85.69 115 GLU A O 1
ATOM 943 N N . THR A 1 116 ? 17.899 -3.625 -18.362 1.00 86.31 116 THR A N 1
ATOM 944 C CA . THR A 1 116 ? 18.239 -4.894 -19.016 1.00 86.31 116 THR A CA 1
ATOM 945 C C . THR A 1 116 ? 17.240 -5.249 -20.114 1.00 86.31 116 THR A C 1
ATOM 947 O O . THR A 1 116 ? 17.622 -5.741 -21.173 1.00 86.31 116 THR A O 1
ATOM 950 N N . ALA A 1 117 ? 15.952 -4.982 -19.890 1.00 87.81 117 ALA A N 1
ATOM 951 C CA . ALA A 1 117 ? 14.939 -5.201 -20.911 1.00 87.81 117 ALA A CA 1
ATOM 952 C C . ALA A 1 117 ? 15.091 -4.238 -22.099 1.00 87.81 117 ALA A C 1
ATOM 954 O O . ALA A 1 117 ? 14.924 -4.662 -23.243 1.00 87.81 117 ALA A O 1
ATOM 955 N N . ALA A 1 118 ? 15.452 -2.974 -21.853 1.00 86.81 118 ALA A N 1
ATOM 956 C CA . ALA A 1 118 ? 15.713 -2.006 -22.915 1.00 86.81 118 ALA A CA 1
ATOM 957 C C . ALA A 1 118 ? 16.951 -2.382 -23.746 1.00 86.81 118 ALA A C 1
ATOM 959 O O . ALA A 1 118 ? 16.892 -2.365 -24.975 1.00 86.81 118 ALA A O 1
ATOM 960 N N . GLU A 1 119 ? 18.037 -2.807 -23.097 1.00 85.75 119 GLU A N 1
ATOM 961 C CA . GLU A 1 119 ? 19.233 -3.327 -23.772 1.00 85.75 119 GLU A CA 1
ATOM 962 C C . GLU A 1 119 ? 18.910 -4.563 -24.619 1.00 85.75 119 GLU A C 1
ATOM 964 O O . GLU A 1 119 ? 19.318 -4.660 -25.777 1.00 85.75 119 GLU A O 1
ATOM 969 N N . TYR A 1 120 ? 18.120 -5.492 -24.074 1.00 86.12 120 TYR A N 1
ATOM 970 C CA . TYR A 1 120 ? 17.697 -6.692 -24.790 1.00 86.12 120 TYR A CA 1
ATOM 971 C C . TYR A 1 120 ? 16.824 -6.354 -26.009 1.00 86.12 120 TYR A C 1
ATOM 973 O O . TYR A 1 120 ? 17.012 -6.916 -27.089 1.00 86.12 120 TYR A O 1
ATOM 981 N N . HIS A 1 121 ? 15.911 -5.391 -25.872 1.00 85.88 121 HIS A N 1
ATOM 982 C CA . HIS A 1 121 ? 15.105 -4.887 -26.981 1.00 85.88 121 HIS A CA 1
ATOM 983 C C . HIS A 1 121 ? 15.967 -4.235 -28.073 1.00 85.88 121 HIS A C 1
ATOM 985 O O . HIS A 1 121 ? 15.772 -4.508 -29.259 1.00 85.88 121 HIS A O 1
ATOM 991 N N . GLN A 1 122 ? 16.963 -3.430 -27.691 1.00 84.94 122 GLN A N 1
ATOM 992 C CA . GLN A 1 122 ? 17.907 -2.833 -28.633 1.00 84.94 122 GLN A CA 1
ATOM 993 C C . GLN A 1 122 ? 18.743 -3.903 -29.347 1.00 84.94 122 GLN A C 1
ATOM 995 O O . GLN A 1 122 ? 18.922 -3.825 -30.564 1.00 84.94 122 GLN A O 1
ATOM 1000 N N . TRP A 1 123 ? 19.198 -4.929 -28.624 1.00 84.75 123 TRP A N 1
ATOM 1001 C CA . TRP A 1 123 ? 19.913 -6.057 -29.215 1.00 84.75 123 TRP A CA 1
ATOM 1002 C C . TRP A 1 123 ? 19.044 -6.819 -30.221 1.00 84.75 123 TRP A C 1
ATOM 1004 O O . TRP A 1 123 ? 19.500 -7.107 -31.327 1.00 84.75 123 TRP A O 1
ATOM 1014 N N . MET A 1 124 ? 17.773 -7.074 -29.897 1.00 82.69 124 MET A N 1
ATOM 1015 C CA . MET A 1 124 ? 16.839 -7.695 -30.840 1.00 82.69 124 MET A CA 1
ATOM 1016 C C . MET A 1 124 ? 16.613 -6.837 -32.086 1.00 82.69 124 MET A C 1
ATOM 1018 O O . MET A 1 124 ? 16.629 -7.374 -33.191 1.00 82.69 124 MET A O 1
ATOM 1022 N N . LYS A 1 125 ? 16.462 -5.514 -31.940 1.00 82.81 125 LYS A N 1
ATOM 1023 C CA . LYS A 1 125 ? 16.362 -4.600 -33.088 1.00 82.81 125 LYS A CA 1
ATOM 1024 C C . LYS A 1 125 ? 17.609 -4.670 -33.967 1.00 82.81 125 LYS A C 1
ATOM 1026 O O . LYS A 1 125 ? 17.479 -4.799 -35.178 1.00 82.81 125 LYS A O 1
ATOM 1031 N N . GLN A 1 126 ? 18.803 -4.635 -33.374 1.00 79.56 126 GLN A N 1
ATOM 1032 C CA . GLN A 1 126 ? 20.067 -4.736 -34.112 1.00 79.56 126 GLN A CA 1
ATOM 1033 C C . GLN A 1 126 ? 20.220 -6.077 -34.835 1.00 79.56 126 GLN A C 1
ATOM 1035 O O . GLN A 1 126 ? 20.661 -6.097 -35.979 1.00 79.56 126 GLN A O 1
ATOM 1040 N N . ALA A 1 127 ? 19.835 -7.183 -34.196 1.00 76.56 127 ALA A N 1
ATOM 1041 C CA . ALA A 1 127 ? 19.872 -8.510 -34.804 1.00 76.56 127 ALA A CA 1
ATOM 1042 C C . ALA A 1 127 ? 18.829 -8.681 -35.925 1.00 76.56 127 ALA A C 1
ATOM 1044 O O . ALA A 1 127 ? 19.040 -9.473 -36.841 1.00 76.56 127 ALA A O 1
ATOM 1045 N N . ALA A 1 128 ? 17.709 -7.955 -35.849 1.00 71.50 128 ALA A N 1
ATOM 1046 C CA . ALA A 1 128 ? 16.637 -7.990 -36.838 1.00 71.50 128 ALA A CA 1
ATOM 1047 C C . ALA A 1 128 ? 16.882 -7.072 -38.046 1.00 71.50 128 ALA A C 1
ATOM 1049 O O . ALA A 1 128 ? 16.277 -7.301 -39.096 1.00 71.50 128 ALA A O 1
ATOM 1050 N N . VAL A 1 129 ? 17.756 -6.058 -37.941 1.00 69.44 129 VAL A N 1
ATOM 1051 C CA . VAL A 1 129 ? 18.248 -5.358 -39.134 1.00 69.44 129 VAL A CA 1
ATOM 1052 C C . VAL A 1 129 ? 19.025 -6.393 -39.945 1.00 69.44 129 VAL A C 1
ATOM 1054 O O . VAL A 1 129 ? 19.999 -6.937 -39.421 1.00 69.44 129 VAL A O 1
ATOM 1057 N N . PRO A 1 130 ? 18.630 -6.692 -41.199 1.00 65.19 130 PRO A N 1
ATOM 1058 C CA . PRO A 1 130 ? 19.434 -7.552 -42.041 1.00 65.19 130 PRO A CA 1
ATOM 1059 C C . PRO A 1 130 ? 20.803 -6.894 -42.110 1.00 65.19 130 PRO A C 1
ATOM 1061 O O . PRO A 1 130 ? 20.917 -5.774 -42.617 1.00 65.19 130 PRO A O 1
ATOM 1064 N N . THR A 1 131 ? 21.826 -7.548 -41.555 1.00 63.81 131 THR A N 1
ATOM 1065 C CA . THR A 1 131 ? 23.206 -7.160 -41.808 1.00 63.81 131 THR A CA 1
ATOM 1066 C C . THR A 1 131 ? 23.286 -7.041 -43.309 1.00 63.81 131 THR A C 1
ATOM 1068 O O . THR A 1 131 ? 23.029 -8.016 -44.021 1.00 63.81 131 THR A O 1
ATOM 1071 N N . SER A 1 132 ? 23.495 -5.816 -43.802 1.00 55.94 132 SER A N 1
ATOM 1072 C CA . SER A 1 132 ? 23.610 -5.619 -45.232 1.00 55.94 132 SER A CA 1
ATOM 1073 C C . SER A 1 132 ? 24.649 -6.635 -45.666 1.00 55.94 132 SER A C 1
ATOM 1075 O O . SER A 1 132 ? 25.759 -6.671 -45.129 1.00 55.94 132 SER A O 1
ATOM 1077 N N . SER A 1 133 ? 24.264 -7.528 -46.575 1.00 58.56 133 SER A N 1
ATOM 1078 C CA . SER A 1 133 ? 25.187 -8.434 -47.246 1.00 58.56 133 SER A CA 1
ATOM 1079 C C . SER A 1 133 ? 26.058 -7.596 -48.187 1.00 58.56 133 SER A C 1
ATOM 1081 O O . SER A 1 133 ? 26.156 -7.848 -49.385 1.00 58.56 133 SER A O 1
ATOM 1083 N N . SER A 1 134 ? 26.674 -6.553 -47.635 1.00 52.72 134 SER A N 1
ATOM 1084 C CA . SER A 1 134 ? 27.840 -5.869 -48.130 1.00 52.72 134 SER A CA 1
ATOM 1085 C C . SER A 1 134 ? 28.943 -6.898 -48.012 1.00 52.72 134 SER A C 1
ATOM 1087 O O . SER A 1 134 ? 29.700 -6.942 -47.046 1.00 52.72 134 SER A O 1
ATOM 1089 N N . TYR A 1 135 ? 28.932 -7.811 -48.974 1.00 52.34 135 TYR A N 1
ATOM 1090 C CA . TYR A 1 135 ? 30.082 -8.543 -49.437 1.00 52.34 135 TYR A CA 1
ATOM 1091 C C . TYR A 1 135 ? 31.318 -7.684 -49.173 1.00 52.34 135 TYR A C 1
ATOM 1093 O O . TYR A 1 135 ? 31.502 -6.653 -49.818 1.00 52.34 135 TYR A O 1
ATOM 1101 N N . ASN A 1 136 ? 32.113 -8.052 -48.167 1.00 58.56 136 ASN A N 1
ATOM 1102 C CA . ASN A 1 136 ? 33.462 -7.532 -48.039 1.00 58.56 136 ASN A CA 1
ATOM 1103 C C . ASN A 1 136 ? 34.125 -7.941 -49.355 1.00 58.56 136 ASN A C 1
ATOM 1105 O O . ASN A 1 136 ? 34.274 -9.152 -49.552 1.00 58.56 136 ASN A O 1
ATOM 1109 N N . PRO A 1 137 ? 34.411 -7.025 -50.307 1.00 58.25 137 PRO A N 1
ATOM 1110 C CA . PRO A 1 137 ? 35.052 -7.446 -51.534 1.00 58.25 137 PRO A CA 1
ATOM 1111 C C . PRO A 1 137 ? 36.337 -8.119 -51.092 1.00 58.25 137 PRO A C 1
ATOM 1113 O O . PRO A 1 137 ? 37.153 -7.480 -50.423 1.00 58.25 137 PRO A O 1
ATOM 1116 N N . SER A 1 138 ? 36.448 -9.423 -51.376 1.00 61.69 138 SER A N 1
ATOM 1117 C CA . SER A 1 138 ? 37.608 -10.233 -51.021 1.00 61.69 138 SER A CA 1
ATOM 1118 C C . SER A 1 138 ? 38.853 -9.369 -51.188 1.00 61.69 138 SER A C 1
ATOM 1120 O O . SER A 1 138 ? 38.985 -8.756 -52.248 1.00 61.69 138 SER A O 1
ATOM 1122 N N . PRO A 1 139 ? 39.760 -9.267 -50.203 1.00 60.88 139 PRO A N 1
ATOM 1123 C CA . PRO A 1 139 ? 40.960 -8.434 -50.332 1.00 60.88 139 PRO A CA 1
ATOM 1124 C C . PRO A 1 139 ? 41.765 -8.760 -51.605 1.00 60.88 139 PRO A C 1
ATOM 1126 O O . PRO A 1 139 ? 42.466 -7.900 -52.124 1.00 60.88 139 PRO A O 1
ATOM 1129 N N . MET A 1 140 ? 41.560 -9.956 -52.169 1.00 61.00 140 MET A N 1
ATOM 1130 C CA . MET A 1 140 ? 41.960 -10.397 -53.509 1.00 61.00 140 MET A CA 1
ATOM 1131 C C . MET A 1 140 ? 41.522 -9.485 -54.673 1.00 61.00 140 MET A C 1
ATOM 1133 O O . MET A 1 140 ? 42.271 -9.360 -55.629 1.00 61.00 140 MET A O 1
ATOM 1137 N N . ASN A 1 141 ? 40.370 -8.807 -54.608 1.00 61.75 141 ASN A N 1
ATOM 1138 C CA . ASN A 1 141 ? 39.909 -7.859 -55.637 1.00 61.75 141 ASN A CA 1
ATOM 1139 C C . ASN A 1 141 ? 40.774 -6.593 -55.719 1.00 61.75 141 ASN A C 1
ATOM 1141 O O . ASN A 1 141 ? 40.681 -5.856 -56.697 1.00 61.75 141 ASN A O 1
ATOM 1145 N N . LYS A 1 142 ? 41.602 -6.319 -54.702 1.00 64.12 142 LYS A N 1
ATOM 1146 C CA . LYS A 1 142 ? 42.589 -5.230 -54.743 1.00 64.12 142 LYS A CA 1
ATOM 1147 C C . LYS A 1 142 ? 43.895 -5.649 -55.425 1.00 64.12 142 LYS A C 1
ATOM 1149 O O . LYS A 1 142 ? 44.717 -4.786 -55.713 1.00 64.12 142 LYS A O 1
ATOM 1154 N N . PHE A 1 143 ? 44.080 -6.943 -55.689 1.00 67.62 143 PHE A N 1
ATOM 1155 C CA . PHE A 1 143 ? 45.253 -7.479 -56.366 1.00 67.62 143 PHE A CA 1
ATOM 1156 C C . PHE A 1 143 ? 44.887 -7.839 -57.806 1.00 67.62 143 PHE A C 1
ATOM 1158 O O . PHE A 1 143 ? 44.006 -8.660 -58.054 1.00 67.62 143 PHE A O 1
ATOM 1165 N N . ASP A 1 144 ? 45.572 -7.237 -58.778 1.00 67.19 144 ASP A N 1
ATOM 1166 C CA . ASP A 1 144 ? 45.424 -7.606 -60.188 1.00 67.19 144 ASP A CA 1
ATOM 1167 C C . ASP A 1 144 ? 46.133 -8.944 -60.451 1.00 67.19 144 ASP A C 1
ATOM 1169 O O . ASP A 1 144 ? 47.271 -9.016 -60.924 1.00 67.19 144 ASP A O 1
ATOM 1173 N N . LEU A 1 145 ? 45.450 -10.035 -60.102 1.00 70.62 145 LEU A N 1
ATOM 1174 C CA . LEU A 1 145 ? 45.978 -11.390 -60.237 1.00 70.62 145 LEU A CA 1
ATOM 1175 C C . LEU A 1 145 ? 46.133 -11.807 -61.700 1.00 70.62 145 LEU A C 1
ATOM 1177 O O . LEU A 1 145 ? 46.879 -12.742 -61.975 1.00 70.62 145 LEU A O 1
ATOM 1181 N N . SER A 1 146 ? 45.488 -11.121 -62.650 1.00 72.19 146 SER A N 1
ATOM 1182 C CA . SER A 1 146 ? 45.473 -11.505 -64.069 1.00 72.19 146 SER A CA 1
ATOM 1183 C C . SER A 1 146 ? 46.880 -11.630 -64.678 1.00 72.19 146 SER A C 1
ATOM 1185 O O . SER A 1 146 ? 47.130 -12.507 -65.509 1.00 72.19 146 SER A O 1
ATOM 1187 N N . ASN A 1 147 ? 47.828 -10.816 -64.204 1.00 70.12 147 ASN A N 1
ATOM 1188 C CA . ASN A 1 147 ? 49.225 -10.846 -64.636 1.00 70.12 147 ASN A CA 1
ATOM 1189 C C . ASN A 1 147 ? 50.001 -12.036 -64.046 1.00 70.12 147 ASN A C 1
ATOM 1191 O O . ASN A 1 147 ? 50.873 -12.597 -64.715 1.00 70.12 147 ASN A O 1
ATOM 1195 N N . TYR A 1 148 ? 49.647 -12.464 -62.831 1.00 72.56 148 TYR A N 1
ATOM 1196 C CA . TYR A 1 148 ? 50.242 -13.622 -62.160 1.00 72.56 148 TYR A CA 1
ATOM 1197 C C . TYR A 1 148 ? 49.852 -14.945 -62.823 1.00 72.56 148 TYR A C 1
ATOM 1199 O O . TYR A 1 148 ? 50.672 -15.859 -62.872 1.00 72.56 148 TYR A O 1
ATOM 1207 N N . TRP A 1 149 ? 48.649 -15.023 -63.399 1.00 75.50 149 TRP A N 1
ATOM 1208 C CA . TRP A 1 149 ? 48.193 -16.199 -64.150 1.00 75.50 149 TRP A CA 1
ATOM 1209 C C . TRP A 1 149 ? 48.936 -16.396 -65.479 1.00 75.50 149 TRP A C 1
ATOM 1211 O O . TRP A 1 149 ? 49.119 -17.531 -65.909 1.00 75.50 149 TRP A O 1
ATOM 1221 N N . LYS A 1 150 ? 49.374 -15.313 -66.139 1.00 76.81 150 LYS A N 1
ATOM 1222 C CA . LYS A 1 150 ? 50.070 -15.388 -67.438 1.00 76.81 150 LYS A CA 1
ATOM 1223 C C . LYS A 1 150 ? 51.571 -15.627 -67.296 1.00 76.81 150 LYS A C 1
ATOM 1225 O O . LYS A 1 150 ? 52.140 -16.379 -68.082 1.00 76.81 150 LYS A O 1
ATOM 1230 N N . ASN A 1 151 ? 52.225 -14.965 -66.338 1.00 78.38 151 ASN A N 1
ATOM 1231 C CA . ASN A 1 151 ? 53.641 -15.189 -66.054 1.00 78.38 151 ASN A CA 1
ATOM 1232 C C . ASN A 1 151 ? 53.996 -14.757 -64.613 1.00 78.38 151 ASN A C 1
ATOM 1234 O O . ASN A 1 151 ? 54.270 -13.574 -64.371 1.00 78.38 151 ASN A O 1
ATOM 1238 N N . PRO A 1 152 ? 54.019 -15.693 -63.648 1.00 77.12 152 PRO A N 1
ATOM 1239 C CA . PRO A 1 152 ? 54.086 -15.367 -62.223 1.00 77.12 152 PRO A CA 1
ATOM 1240 C C . PRO A 1 152 ? 55.406 -14.701 -61.822 1.00 77.12 152 PRO A C 1
ATOM 1242 O O . PRO A 1 152 ? 55.428 -13.810 -60.974 1.00 77.12 152 PRO A O 1
ATOM 1245 N N . GLN A 1 153 ? 56.516 -15.082 -62.457 1.00 78.50 153 GLN A N 1
ATOM 1246 C CA . GLN A 1 153 ? 57.842 -14.588 -62.087 1.00 78.50 153 GLN A CA 1
ATOM 1247 C C . GLN A 1 153 ? 58.064 -13.136 -62.530 1.00 78.50 153 GLN A C 1
ATOM 1249 O O . GLN A 1 153 ? 58.695 -12.348 -61.824 1.00 78.50 153 GLN A O 1
ATOM 1254 N N . THR A 1 154 ? 57.517 -12.760 -63.686 1.00 80.00 154 THR A 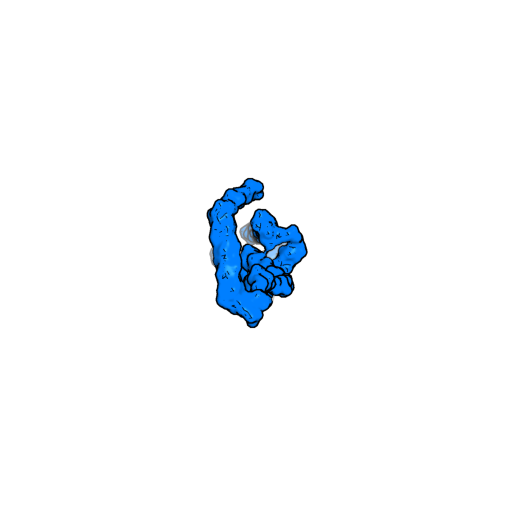N 1
ATOM 1255 C CA . THR A 1 154 ? 57.597 -11.392 -64.215 1.00 80.00 154 THR A CA 1
ATOM 1256 C C . THR A 1 154 ? 56.638 -10.460 -63.476 1.00 80.00 154 THR A C 1
ATOM 1258 O O . THR A 1 154 ? 57.009 -9.331 -63.157 1.00 80.00 154 THR A O 1
ATOM 1261 N N . ALA A 1 155 ? 55.439 -10.944 -63.135 1.00 77.12 155 ALA A N 1
ATOM 1262 C CA . ALA A 1 155 ? 54.469 -10.206 -62.328 1.00 77.12 155 ALA A CA 1
ATOM 1263 C C . ALA A 1 155 ? 55.028 -9.864 -60.936 1.00 77.12 155 ALA A C 1
ATOM 1265 O O . ALA A 1 155 ? 55.026 -8.693 -60.555 1.00 77.12 155 ALA A O 1
ATOM 1266 N N . ALA A 1 156 ? 55.633 -10.841 -60.248 1.00 78.69 156 ALA A N 1
ATOM 1267 C CA . ALA A 1 156 ? 56.263 -10.627 -58.944 1.00 78.69 156 ALA A CA 1
ATOM 1268 C C . ALA A 1 156 ? 57.407 -9.596 -58.995 1.00 78.69 156 ALA A C 1
ATOM 1270 O O . ALA A 1 156 ? 57.522 -8.746 -58.114 1.00 78.69 156 ALA A O 1
ATOM 1271 N N . ARG A 1 157 ? 58.240 -9.620 -60.048 1.00 80.38 157 ARG A N 1
ATOM 1272 C CA . ARG A 1 157 ? 59.318 -8.629 -60.231 1.00 80.38 157 ARG A CA 1
ATOM 1273 C C . ARG A 1 157 ? 58.781 -7.219 -60.471 1.00 80.38 157 ARG A C 1
ATOM 1275 O O . ARG A 1 157 ? 59.327 -6.264 -59.925 1.00 80.38 157 ARG A O 1
ATOM 1282 N N . ASN A 1 158 ? 57.718 -7.086 -61.260 1.00 80.50 158 ASN A N 1
ATOM 1283 C CA . ASN A 1 158 ? 57.103 -5.793 -61.556 1.00 80.50 158 ASN A CA 1
ATOM 1284 C C . ASN A 1 158 ? 56.407 -5.191 -60.328 1.00 80.50 158 ASN A C 1
ATOM 1286 O O . ASN A 1 158 ? 56.496 -3.983 -60.112 1.00 80.50 158 ASN A O 1
ATOM 1290 N N . GLU A 1 159 ? 55.748 -6.011 -59.508 1.00 79.38 159 GLU A N 1
ATOM 1291 C CA . GLU A 1 159 ? 55.123 -5.551 -58.265 1.00 79.38 159 GLU A CA 1
ATOM 1292 C C . GLU A 1 159 ? 56.165 -5.204 -57.197 1.00 79.38 159 GLU A C 1
ATOM 1294 O O . GLU A 1 159 ? 56.069 -4.147 -56.576 1.00 79.38 159 GLU A O 1
ATOM 1299 N N . ALA A 1 160 ? 57.238 -5.994 -57.081 1.00 79.81 160 ALA A N 1
ATOM 1300 C CA . ALA A 1 160 ? 58.383 -5.646 -56.242 1.00 79.81 160 ALA A CA 1
ATOM 1301 C C . ALA A 1 160 ? 59.029 -4.317 -56.674 1.00 79.81 160 ALA A C 1
ATOM 1303 O O . ALA A 1 160 ? 59.346 -3.487 -55.828 1.00 79.81 160 ALA A O 1
ATOM 1304 N N . PHE A 1 161 ? 59.176 -4.070 -57.982 1.00 82.44 161 PHE A N 1
ATOM 1305 C CA . PHE A 1 161 ? 59.703 -2.801 -58.495 1.00 82.44 161 PHE A CA 1
ATOM 1306 C C . PHE A 1 161 ? 58.774 -1.612 -58.203 1.00 82.44 161 PHE A C 1
ATOM 1308 O O . PHE A 1 161 ? 59.257 -0.526 -57.876 1.00 82.44 161 PHE A O 1
ATOM 1315 N N . LYS A 1 162 ? 57.449 -1.802 -58.287 1.00 80.50 162 LYS A N 1
ATOM 1316 C CA . LYS A 1 162 ? 56.458 -0.786 -57.894 1.00 80.50 162 LYS A CA 1
ATOM 1317 C C . LYS A 1 162 ? 56.549 -0.464 -56.402 1.00 80.50 162 LYS A C 1
ATOM 1319 O O . LYS A 1 162 ? 56.737 0.698 -56.067 1.00 80.50 162 LYS A O 1
ATOM 1324 N N . ALA A 1 163 ? 56.550 -1.477 -55.534 1.00 81.00 163 ALA A N 1
ATOM 1325 C CA . ALA A 1 163 ? 56.695 -1.292 -54.089 1.00 81.00 163 ALA A CA 1
ATOM 1326 C C . ALA A 1 163 ? 58.011 -0.581 -53.719 1.00 81.00 163 ALA A C 1
ATOM 1328 O O . ALA A 1 163 ? 58.031 0.301 -52.864 1.00 81.00 163 ALA A O 1
ATOM 1329 N N . LEU A 1 164 ? 59.113 -0.908 -54.403 1.00 80.19 164 LEU A N 1
ATOM 1330 C CA . LEU A 1 164 ? 60.407 -0.251 -54.194 1.00 80.19 164 LEU A CA 1
ATOM 1331 C C . LEU A 1 164 ? 60.383 1.215 -54.665 1.00 80.19 164 LEU A C 1
ATOM 1333 O O . LEU A 1 164 ? 60.968 2.080 -54.016 1.00 80.19 164 LEU A O 1
ATOM 1337 N N . ASN A 1 165 ? 59.681 1.527 -55.758 1.00 80.00 165 ASN A N 1
ATOM 1338 C CA . ASN A 1 165 ? 59.486 2.911 -56.200 1.00 80.00 165 ASN A CA 1
ATOM 1339 C C . ASN A 1 165 ? 58.584 3.718 -55.261 1.00 80.00 165 ASN A C 1
ATOM 1341 O O . ASN A 1 165 ? 58.883 4.891 -55.041 1.00 80.00 165 ASN A O 1
ATOM 1345 N N . ASP A 1 166 ? 57.546 3.107 -54.693 1.00 76.19 166 ASP A N 1
ATOM 1346 C CA . ASP A 1 166 ? 56.668 3.749 -53.708 1.00 76.19 166 ASP A CA 1
ATOM 1347 C C . ASP A 1 166 ? 57.426 4.034 -52.403 1.00 76.19 166 ASP A C 1
ATOM 1349 O O . ASP A 1 166 ? 57.346 5.135 -51.863 1.00 76.19 166 ASP A O 1
ATOM 1353 N N . LEU A 1 167 ? 58.282 3.108 -51.953 1.00 74.94 167 LEU A N 1
ATOM 1354 C CA . LEU A 1 167 ? 59.203 3.346 -50.833 1.00 74.94 167 LEU A CA 1
ATOM 1355 C C . LEU A 1 167 ? 60.237 4.441 -51.143 1.00 74.94 167 LEU A C 1
ATOM 1357 O O . LEU A 1 167 ? 60.641 5.189 -50.253 1.00 74.94 167 LEU A O 1
ATOM 1361 N N . ARG A 1 168 ? 60.666 4.558 -52.406 1.00 76.38 168 ARG A N 1
ATOM 1362 C CA . ARG A 1 168 ? 61.644 5.565 -52.849 1.00 76.38 168 ARG A CA 1
ATOM 1363 C C . ARG A 1 168 ? 61.024 6.948 -53.088 1.00 76.38 168 ARG A C 1
ATOM 1365 O O . ARG A 1 168 ? 61.759 7.934 -53.131 1.00 76.38 168 ARG A O 1
ATOM 1372 N N . LYS A 1 169 ? 59.699 7.046 -53.229 1.00 68.81 169 LYS A N 1
ATOM 1373 C CA . LYS A 1 169 ? 58.953 8.305 -53.360 1.00 68.81 169 LYS A CA 1
ATOM 1374 C C . LYS A 1 169 ? 57.957 8.450 -52.204 1.00 68.81 169 LYS A C 1
ATOM 1376 O O . LYS A 1 169 ? 56.775 8.174 -52.391 1.00 68.81 169 LYS A O 1
ATOM 1381 N N . PRO A 1 170 ? 58.382 8.945 -51.028 1.00 60.81 170 PRO A N 1
ATOM 1382 C CA . PRO A 1 170 ? 57.459 9.225 -49.938 1.00 60.81 170 PRO A CA 1
ATOM 1383 C C . PRO A 1 170 ? 56.604 10.453 -50.283 1.00 60.81 170 PRO A C 1
ATOM 1385 O O . PRO A 1 170 ? 56.907 11.579 -49.886 1.00 60.81 170 PRO A O 1
ATOM 1388 N N . THR A 1 171 ? 55.513 10.268 -51.022 1.00 62.72 171 THR A N 1
ATOM 1389 C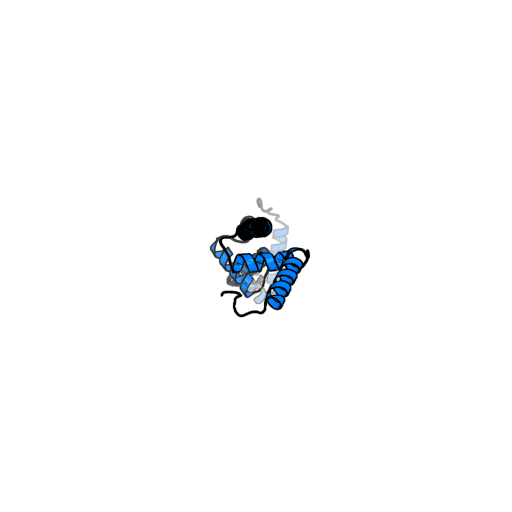 CA . THR A 1 171 ? 54.425 11.246 -51.025 1.00 62.72 171 THR A CA 1
ATOM 1390 C C . THR A 1 171 ? 53.731 11.127 -49.675 1.00 62.72 171 THR A C 1
ATOM 1392 O O . THR A 1 171 ? 52.896 10.246 -49.477 1.00 62.72 171 THR A O 1
ATOM 1395 N N . LYS A 1 172 ? 54.111 11.978 -48.713 1.00 55.97 172 LYS A N 1
ATOM 1396 C CA . LYS A 1 172 ? 53.315 12.175 -47.496 1.00 55.97 172 LYS A CA 1
ATOM 1397 C C . LYS A 1 172 ? 51.875 12.483 -47.929 1.00 55.97 172 LYS A C 1
ATOM 1399 O O . LYS A 1 172 ? 51.705 13.439 -48.689 1.00 55.97 172 LYS A O 1
ATOM 1404 N N . PRO A 1 173 ? 50.848 11.747 -47.472 1.00 55.22 173 PRO A N 1
ATOM 1405 C CA . PRO A 1 173 ? 49.491 12.255 -47.564 1.00 55.22 173 PRO A CA 1
ATOM 1406 C C . PRO A 1 173 ? 49.432 13.514 -46.692 1.00 55.22 173 PRO A C 1
ATOM 1408 O O . PRO A 1 173 ? 49.569 13.453 -45.471 1.00 55.22 173 PRO A O 1
ATOM 1411 N N . ILE A 1 174 ? 49.335 14.679 -47.330 1.00 53.88 174 ILE A N 1
ATOM 1412 C CA . ILE A 1 174 ? 49.012 15.919 -46.632 1.00 53.88 174 ILE A CA 1
ATOM 1413 C C . ILE A 1 174 ? 47.513 15.851 -46.348 1.00 53.88 174 ILE A C 1
ATOM 1415 O O . ILE A 1 174 ? 46.711 16.007 -47.264 1.00 53.88 174 ILE A O 1
ATOM 1419 N N . GLY A 1 175 ? 47.168 15.620 -45.082 1.00 49.53 175 GLY A N 1
ATOM 1420 C CA . GLY A 1 175 ? 45.834 15.866 -44.541 1.00 49.53 175 GLY A CA 1
ATOM 1421 C C . GLY A 1 175 ? 44.932 14.639 -44.421 1.00 49.53 175 GLY A C 1
ATOM 1422 O O . GLY A 1 175 ? 44.201 14.317 -45.354 1.00 49.53 175 GLY A O 1
ATOM 1423 N N . LEU A 1 176 ? 44.960 14.024 -43.236 1.00 37.53 176 LEU A N 1
ATOM 1424 C CA . LEU A 1 176 ? 43.802 13.654 -42.408 1.00 37.53 176 LEU A CA 1
ATOM 1425 C C . LEU A 1 176 ? 44.308 13.276 -41.012 1.00 37.53 176 LEU A C 1
ATOM 1427 O O . LEU A 1 176 ? 45.147 12.353 -40.929 1.00 37.53 176 LEU A O 1
#

pLDDT: mean 81.38, std 11.64, range [37.53, 97.19]

Radius of gyration: 47.15 Å; chains: 1; bounding box: 109×33×113 Å

Foldseek 3Di:
DDCVPDDPVVVVVVVVVLVVLCPDPVNVVVSVVVVCVVPVVDDDPVVVVVVVVVVVVVVVVVVVVVVVVVVVVVVVVVVLVVLVVVCVVVVLDDDPVLQVVLVVQCVVVVPPHSNVSSVVSVVVVVVPPPPPPPPPPPVCVVDPCVVCVVPVVVVVVVVVVVVVVCVVDPPPPDDD